Protein AF-A0A955F784-F1 (afdb_monomer_lite)

Structure (mmCIF, N/CA/C/O backbone):
data_AF-A0A955F784-F1
#
_entry.id   AF-A0A955F784-F1
#
loop_
_atom_site.group_PDB
_atom_site.id
_atom_site.type_symbol
_atom_site.label_atom_id
_atom_site.label_alt_id
_atom_site.label_comp_id
_atom_site.label_asym_id
_atom_site.label_entity_id
_atom_site.label_seq_id
_atom_site.pdbx_PDB_ins_code
_atom_site.Cartn_x
_atom_site.Cartn_y
_atom_site.Cartn_z
_atom_site.occupancy
_atom_site.B_iso_or_equiv
_atom_site.auth_seq_id
_atom_site.auth_comp_id
_atom_site.auth_asym_id
_atom_site.auth_atom_id
_atom_site.pdbx_PDB_model_num
ATOM 1 N N . MET A 1 1 ? -31.338 4.477 -64.317 1.00 41.34 1 M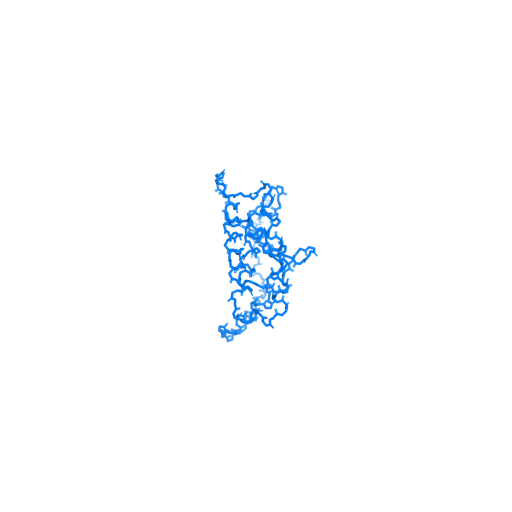ET A N 1
ATOM 2 C CA . MET A 1 1 ? -31.166 3.238 -63.520 1.00 41.34 1 MET A CA 1
ATOM 3 C C . MET A 1 1 ? -30.000 3.438 -62.553 1.00 41.34 1 MET A C 1
ATOM 5 O O . MET A 1 1 ? -29.032 4.047 -62.976 1.00 41.34 1 MET A O 1
ATOM 9 N N . LEU A 1 2 ? -30.129 2.917 -61.318 1.00 35.81 2 LEU A N 1
ATOM 10 C CA . LEU A 1 2 ? -29.242 3.001 -60.127 1.00 35.81 2 LEU A CA 1
ATOM 11 C C . LEU A 1 2 ? -29.296 4.343 -59.362 1.00 35.81 2 LEU A C 1
ATOM 13 O O . LEU A 1 2 ? -28.634 5.298 -59.731 1.00 35.81 2 LEU A O 1
ATOM 17 N N . LYS A 1 3 ? -30.261 4.538 -58.449 1.00 35.75 3 LYS A N 1
ATOM 18 C CA . LYS A 1 3 ? -30.408 4.042 -57.051 1.00 35.75 3 LYS A CA 1
ATOM 19 C C . LYS A 1 3 ? -29.721 4.951 -56.017 1.00 35.75 3 LYS A C 1
ATOM 21 O O . LYS A 1 3 ? -28.576 4.742 -55.639 1.00 35.75 3 LYS A O 1
ATOM 26 N N . SER A 1 4 ? -30.504 5.915 -55.535 1.00 43.47 4 SER A N 1
ATOM 27 C CA . SER A 1 4 ? -30.331 6.640 -54.276 1.00 43.47 4 SER A CA 1
ATOM 28 C C . SER A 1 4 ? -30.308 5.675 -53.087 1.00 43.47 4 SER A C 1
ATOM 30 O O . SER A 1 4 ? -31.181 4.812 -53.003 1.00 43.47 4 SER A O 1
ATOM 32 N N . ILE A 1 5 ? -29.388 5.860 -52.137 1.00 46.78 5 ILE A N 1
ATOM 33 C CA . ILE A 1 5 ? -29.562 5.390 -50.755 1.00 46.78 5 ILE A CA 1
ATOM 34 C C . ILE A 1 5 ? -29.160 6.532 -49.822 1.00 46.78 5 ILE A C 1
ATOM 36 O O . ILE A 1 5 ? -27.987 6.834 -49.623 1.00 46.78 5 ILE A O 1
ATOM 40 N N . LEU A 1 6 ? -30.192 7.174 -49.286 1.00 39.66 6 LEU A N 1
ATOM 41 C CA . LEU A 1 6 ? -30.150 8.043 -48.124 1.00 39.66 6 LEU A CA 1
ATOM 42 C C . LEU A 1 6 ? -30.051 7.116 -46.900 1.00 39.66 6 LEU A C 1
ATOM 44 O O . LEU A 1 6 ? -30.984 6.357 -46.640 1.00 39.66 6 LEU A O 1
ATOM 48 N N . VAL A 1 7 ? -28.936 7.122 -46.169 1.00 42.88 7 VAL A N 1
ATOM 49 C CA . VAL A 1 7 ? -28.862 6.431 -44.871 1.00 42.88 7 VAL A CA 1
ATOM 50 C C . VAL A 1 7 ? -29.394 7.392 -43.815 1.00 42.88 7 VAL A C 1
ATOM 52 O O . VAL A 1 7 ? -28.676 8.251 -43.311 1.00 42.88 7 VAL A O 1
ATOM 55 N N . ALA A 1 8 ? -30.685 7.271 -43.515 1.00 44.41 8 ALA A N 1
ATOM 56 C CA . ALA A 1 8 ? -31.281 7.865 -42.329 1.00 44.41 8 ALA A CA 1
ATOM 57 C C . ALA A 1 8 ? -30.870 7.020 -41.114 1.00 44.41 8 ALA A C 1
ATOM 59 O O . ALA A 1 8 ? -31.324 5.887 -40.953 1.00 44.41 8 ALA A O 1
ATOM 60 N N . VAL A 1 9 ? -29.994 7.557 -40.263 1.00 47.03 9 VAL A N 1
ATOM 61 C CA . VAL A 1 9 ? -29.729 6.971 -38.945 1.00 47.03 9 VAL A CA 1
ATOM 62 C C . VAL A 1 9 ? -30.925 7.297 -38.056 1.00 47.03 9 VAL A C 1
ATOM 64 O O . VAL A 1 9 ? -31.079 8.416 -37.569 1.00 47.03 9 VAL A O 1
ATOM 67 N N . ALA A 1 10 ? -31.800 6.310 -37.881 1.00 45.91 10 ALA A N 1
ATOM 68 C CA . ALA A 1 10 ? -32.879 6.343 -36.911 1.00 45.91 10 ALA A CA 1
ATOM 69 C C . ALA A 1 10 ? -32.292 6.292 -35.489 1.00 45.91 10 ALA A C 1
ATOM 71 O O . ALA A 1 10 ? -32.023 5.224 -34.944 1.00 45.91 10 ALA A O 1
ATOM 72 N N . LEU A 1 11 ? -32.096 7.462 -34.880 1.00 50.38 11 LEU A N 1
ATOM 73 C CA . LEU A 1 11 ? -31.937 7.615 -33.433 1.00 50.38 11 LEU A CA 1
ATOM 74 C C . LEU A 1 11 ? -33.305 7.385 -32.772 1.00 50.38 11 LEU A C 1
ATOM 76 O O . LEU A 1 11 ? -34.034 8.324 -32.468 1.00 50.38 11 LEU A O 1
ATOM 80 N N . CYS A 1 12 ? -33.684 6.120 -32.597 1.00 45.41 12 CYS A N 1
ATOM 81 C CA . CYS A 1 12 ? -34.859 5.723 -31.825 1.00 45.41 12 CYS A CA 1
ATOM 82 C C . CYS A 1 12 ? -34.434 4.935 -30.582 1.00 45.41 12 CYS A C 1
ATOM 84 O O . CYS A 1 12 ? -34.002 3.791 -30.677 1.00 45.41 12 CYS A O 1
ATOM 86 N N . GLY A 1 13 ? -34.644 5.540 -29.410 1.00 52.06 13 GLY A N 1
ATOM 87 C CA . GLY A 1 13 ? -35.323 4.823 -28.329 1.00 52.06 13 GLY A CA 1
ATOM 88 C C . GLY A 1 13 ? -34.500 4.133 -27.245 1.00 52.06 13 GLY A C 1
ATOM 89 O O . GLY A 1 13 ? -35.079 3.320 -26.532 1.00 52.06 13 GLY A O 1
ATOM 90 N N . LEU A 1 14 ? -33.216 4.442 -27.040 1.00 54.50 14 LEU A N 1
ATOM 91 C CA . LEU A 1 14 ? -32.598 4.080 -25.757 1.00 54.50 14 LEU A CA 1
ATOM 92 C C . LEU A 1 14 ? -33.257 4.931 -24.659 1.00 54.50 14 LEU A C 1
ATOM 94 O O . LEU A 1 14 ? -33.138 6.158 -24.721 1.00 54.50 14 LEU A O 1
ATOM 98 N N . PRO A 1 15 ? -33.960 4.340 -23.672 1.00 51.62 15 PRO A N 1
ATOM 99 C CA . PRO A 1 15 ? -34.385 5.112 -22.521 1.00 51.62 15 PRO A CA 1
ATOM 100 C C . PRO A 1 15 ? -33.115 5.654 -21.868 1.00 51.62 15 PRO A C 1
ATOM 102 O O . PRO A 1 15 ? -32.206 4.884 -21.540 1.00 51.62 15 PRO A O 1
ATOM 105 N N . LEU A 1 16 ? -33.034 6.979 -21.694 1.00 53.75 16 LEU A N 1
ATOM 106 C CA . LEU A 1 16 ? -32.121 7.536 -20.705 1.00 53.75 16 LEU A CA 1
ATOM 107 C C . LEU A 1 16 ? -32.406 6.759 -19.420 1.00 53.75 16 LEU A C 1
ATOM 109 O O . LEU A 1 16 ? -33.524 6.816 -18.902 1.00 53.75 16 LEU A O 1
ATOM 113 N N . ARG A 1 17 ? -31.420 6.000 -18.930 1.00 62.38 17 ARG A N 1
ATOM 114 C CA . ARG A 1 17 ? -31.444 5.533 -17.546 1.00 62.38 17 ARG A CA 1
ATOM 115 C C . ARG A 1 17 ? -31.747 6.768 -16.709 1.00 62.38 17 ARG A C 1
ATOM 117 O O . ARG A 1 17 ? -31.004 7.746 -16.799 1.00 62.38 17 ARG A O 1
ATOM 124 N N . ALA A 1 18 ? -32.859 6.740 -15.976 1.00 56.62 18 ALA A N 1
ATOM 125 C CA . ALA A 1 18 ? -33.133 7.751 -14.975 1.00 56.62 18 ALA A CA 1
ATOM 126 C C . ALA A 1 18 ? -31.863 7.871 -14.131 1.00 56.62 18 ALA A C 1
ATOM 128 O O . ALA A 1 18 ? -31.373 6.866 -13.617 1.00 56.62 18 ALA A O 1
ATOM 129 N N . GLN A 1 19 ? -31.274 9.066 -14.094 1.00 57.75 19 GLN A N 1
ATOM 130 C CA . GLN A 1 19 ? -30.230 9.336 -13.123 1.00 57.75 19 GLN A CA 1
ATOM 131 C C . GLN A 1 19 ? -30.863 9.069 -11.762 1.00 57.75 19 GLN A C 1
ATOM 133 O O . GLN A 1 19 ? -31.950 9.589 -11.488 1.00 57.75 19 GLN A O 1
ATOM 138 N N . ASP A 1 20 ? -30.234 8.202 -10.969 1.00 66.25 20 ASP A N 1
ATOM 139 C CA . ASP A 1 20 ? -30.677 7.942 -9.608 1.00 66.25 20 ASP A CA 1
ATOM 140 C C . ASP A 1 20 ? -30.935 9.286 -8.918 1.00 66.25 20 ASP A C 1
ATOM 142 O O . ASP A 1 20 ? -30.174 10.247 -9.077 1.00 66.25 20 ASP A O 1
ATOM 146 N N . THR A 1 21 ? -32.067 9.374 -8.218 1.00 55.62 21 THR A N 1
ATOM 147 C CA . THR A 1 21 ? -32.464 10.569 -7.468 1.00 55.62 21 THR A CA 1
ATOM 148 C C . THR A 1 21 ? -31.268 11.060 -6.648 1.00 55.62 21 THR A C 1
ATOM 150 O O . THR A 1 21 ? -30.626 10.209 -6.030 1.00 55.62 21 THR A O 1
ATOM 153 N N . PRO A 1 22 ? -30.944 12.374 -6.617 1.00 54.62 22 PRO A N 1
ATOM 154 C CA . PRO A 1 22 ? -29.755 12.857 -5.927 1.00 54.62 22 PRO A CA 1
ATOM 155 C C . PRO A 1 22 ? -29.781 12.371 -4.482 1.00 54.62 22 PRO A C 1
ATOM 157 O O . PRO A 1 22 ? -30.592 12.820 -3.667 1.00 54.62 22 PRO A O 1
ATOM 160 N N . GLN A 1 23 ? -28.926 11.400 -4.178 1.00 63.31 23 GLN A N 1
ATOM 161 C CA . GLN A 1 23 ? -28.752 10.916 -2.825 1.00 63.31 23 GLN A CA 1
ATOM 162 C C . GLN A 1 23 ? -28.267 12.120 -2.017 1.00 63.31 23 GLN A C 1
ATOM 164 O O . GLN A 1 23 ? -27.386 12.854 -2.475 1.00 63.31 23 GLN A O 1
ATOM 169 N N . ARG A 1 24 ? -28.888 12.377 -0.855 1.00 63.31 24 ARG A N 1
ATOM 170 C CA . ARG A 1 24 ? -28.460 13.449 0.060 1.00 63.31 24 ARG A CA 1
ATOM 171 C C . ARG A 1 24 ? -26.927 13.411 0.146 1.00 63.31 24 ARG A C 1
ATOM 173 O O . ARG A 1 24 ? -26.409 12.304 0.315 1.00 63.31 24 ARG A O 1
ATOM 180 N N . PRO A 1 25 ? -26.212 14.548 0.010 1.00 62.41 25 PRO A N 1
ATOM 181 C CA . PRO A 1 25 ? -24.757 14.525 0.053 1.00 62.41 25 PRO A CA 1
ATOM 182 C C . PRO A 1 25 ? -24.332 13.792 1.321 1.00 62.41 25 PRO A C 1
ATOM 184 O O . PRO A 1 25 ? -24.809 14.109 2.415 1.00 62.41 25 PRO A O 1
ATOM 187 N N . ALA A 1 26 ? -23.525 12.747 1.141 1.00 73.12 26 ALA A N 1
ATOM 188 C CA . ALA A 1 26 ? -22.993 11.976 2.249 1.00 73.12 26 ALA A CA 1
ATOM 189 C C . ALA A 1 26 ? -22.299 12.945 3.215 1.00 73.12 26 ALA A C 1
ATOM 191 O O . ALA A 1 26 ? -21.572 13.841 2.778 1.00 73.12 26 ALA A O 1
ATOM 192 N N . THR A 1 27 ? -22.525 12.790 4.522 1.00 90.06 27 THR A N 1
ATOM 193 C CA . THR A 1 27 ? -21.674 13.486 5.495 1.00 90.06 27 THR A CA 1
ATOM 194 C C . THR A 1 27 ? -20.249 12.966 5.340 1.00 90.06 27 THR A C 1
ATOM 196 O O . THR A 1 27 ? -20.058 11.827 4.894 1.00 90.06 27 THR A O 1
ATOM 199 N N . LEU A 1 28 ? -19.254 13.767 5.722 1.00 89.81 28 LEU A N 1
ATOM 200 C CA . LEU A 1 28 ? -17.852 13.359 5.653 1.00 89.81 28 LEU A CA 1
ATOM 201 C C . LEU A 1 28 ? -17.630 12.015 6.362 1.00 89.81 28 LEU A C 1
ATOM 203 O O . LEU A 1 28 ? -16.991 11.128 5.809 1.00 89.81 28 LEU A O 1
ATOM 207 N N . GLU A 1 29 ? -18.233 11.826 7.534 1.00 91.56 29 GLU A N 1
ATOM 208 C CA . GLU A 1 29 ? -18.125 10.600 8.327 1.00 91.56 29 GLU A CA 1
ATOM 209 C C . GLU A 1 29 ? -18.705 9.398 7.579 1.00 91.56 29 GLU A C 1
ATOM 211 O O . 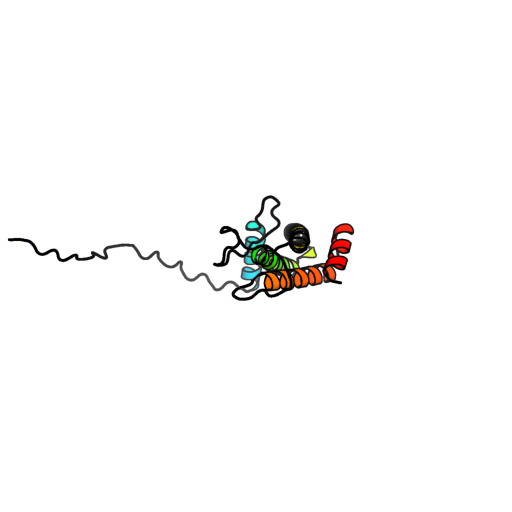GLU A 1 29 ? -18.061 8.354 7.483 1.00 91.56 29 GLU A O 1
ATOM 216 N N . SER A 1 30 ? -19.899 9.546 6.995 1.00 92.19 30 SER A N 1
ATOM 217 C CA . SER A 1 30 ? -20.531 8.468 6.229 1.00 92.19 30 SER A CA 1
ATOM 218 C C . SER A 1 30 ? -19.762 8.132 4.946 1.00 92.19 30 SER A C 1
ATOM 220 O O . SER A 1 30 ? -19.679 6.963 4.567 1.00 92.19 30 SER A O 1
ATOM 222 N N . ALA A 1 31 ? -19.144 9.131 4.306 1.00 93.56 31 ALA A N 1
ATOM 223 C CA . ALA A 1 31 ? -18.307 8.938 3.129 1.00 93.56 31 ALA A CA 1
ATOM 224 C C . ALA A 1 31 ? -16.994 8.222 3.480 1.00 93.56 31 ALA A C 1
ATOM 226 O O . ALA A 1 31 ? -16.595 7.297 2.772 1.00 93.56 31 ALA A O 1
ATOM 227 N N . VAL A 1 32 ? -16.352 8.599 4.590 1.00 94.88 32 VAL A N 1
ATOM 228 C CA . VAL A 1 32 ? -15.135 7.948 5.097 1.00 94.88 32 VAL A CA 1
ATOM 229 C C . VAL A 1 32 ? -15.424 6.500 5.486 1.00 94.88 32 VAL A C 1
ATOM 231 O O . VAL A 1 32 ? -14.736 5.601 5.006 1.00 94.88 32 VAL A O 1
ATOM 234 N N . ALA A 1 33 ? -16.481 6.255 6.267 1.00 94.62 33 ALA A N 1
ATOM 235 C CA . ALA A 1 33 ? -16.881 4.905 6.660 1.00 94.62 33 ALA A CA 1
ATOM 236 C C . ALA A 1 33 ? -17.160 4.023 5.434 1.00 94.62 33 ALA A C 1
ATOM 238 O O . ALA A 1 33 ? -16.661 2.904 5.337 1.00 94.62 33 ALA A O 1
ATOM 239 N N . ARG A 1 34 ? -17.888 4.550 4.440 1.00 95.94 34 ARG A N 1
ATOM 240 C CA . ARG A 1 34 ? -18.142 3.813 3.199 1.00 95.94 34 ARG A CA 1
ATOM 241 C C . ARG A 1 34 ? -16.862 3.546 2.404 1.00 95.94 34 ARG A C 1
ATOM 243 O O . ARG A 1 34 ? -16.737 2.473 1.822 1.00 95.94 34 ARG A O 1
ATOM 250 N N . SER A 1 35 ? -15.932 4.497 2.373 1.00 96.44 35 SER A N 1
ATOM 251 C CA . SER A 1 35 ? -14.661 4.354 1.653 1.00 96.44 35 SER A CA 1
ATOM 252 C C . SER A 1 35 ? -13.768 3.289 2.286 1.00 96.44 35 SER A C 1
ATOM 254 O O . SER A 1 35 ? -13.178 2.502 1.552 1.00 96.44 35 SER A O 1
ATOM 256 N N . ILE A 1 36 ? -13.719 3.212 3.623 1.00 98.00 36 ILE A N 1
ATOM 257 C CA . ILE A 1 36 ? -13.025 2.133 4.343 1.00 98.00 36 ILE A CA 1
ATOM 258 C C . ILE A 1 36 ? -13.573 0.774 3.904 1.00 98.00 36 ILE A C 1
ATOM 260 O O . ILE A 1 36 ? -12.796 -0.072 3.471 1.00 98.00 36 ILE A O 1
ATOM 264 N N . GLU A 1 37 ? -14.894 0.582 3.955 1.00 98.25 37 GLU A N 1
ATOM 265 C CA . GLU A 1 37 ? -15.509 -0.692 3.560 1.00 98.25 37 GLU A CA 1
ATOM 266 C C . GLU A 1 37 ? -15.194 -1.051 2.107 1.00 98.25 37 GLU A C 1
ATOM 268 O O . GLU A 1 37 ? -14.801 -2.177 1.820 1.00 98.25 37 GLU A O 1
ATOM 273 N N . ILE A 1 38 ? -15.284 -0.079 1.193 1.00 97.81 38 ILE A N 1
ATOM 274 C CA . ILE A 1 38 ? -14.923 -0.299 -0.212 1.00 97.81 38 ILE A CA 1
ATOM 275 C C . ILE A 1 38 ? -13.469 -0.756 -0.326 1.00 97.81 38 ILE A C 1
ATOM 277 O O . ILE A 1 38 ? -13.216 -1.763 -0.977 1.00 97.81 38 ILE A O 1
ATOM 281 N N . LEU A 1 39 ? -12.520 -0.055 0.301 1.00 98.19 39 LEU A N 1
ATOM 282 C CA . LEU A 1 39 ? -11.101 -0.409 0.228 1.00 98.19 39 LEU A CA 1
ATOM 283 C C . LEU A 1 39 ? -10.831 -1.807 0.798 1.00 98.19 39 LEU A C 1
ATOM 285 O O . LEU A 1 39 ? -10.088 -2.572 0.187 1.00 98.19 39 LEU A O 1
ATOM 289 N N . LEU A 1 40 ? -11.454 -2.164 1.922 1.00 98.31 40 LEU A N 1
ATOM 290 C CA . LEU A 1 40 ? -11.317 -3.495 2.517 1.00 98.31 40 LEU A CA 1
ATOM 291 C C . LEU A 1 40 ? -11.877 -4.597 1.607 1.00 98.31 40 LEU A C 1
ATOM 293 O O . LEU A 1 40 ? -11.252 -5.647 1.466 1.00 98.31 40 LEU A O 1
ATOM 297 N N . ASP A 1 41 ? -13.027 -4.362 0.977 1.00 97.81 41 ASP A N 1
ATOM 298 C CA . ASP A 1 41 ? -13.703 -5.360 0.145 1.00 97.81 41 ASP A CA 1
ATOM 299 C C . ASP A 1 41 ? -13.000 -5.574 -1.206 1.00 97.81 41 ASP A C 1
ATOM 301 O O . ASP A 1 41 ? -12.971 -6.694 -1.727 1.00 97.81 41 ASP A O 1
ATOM 305 N N . VAL A 1 42 ? -12.409 -4.514 -1.771 1.00 97.19 42 VAL A N 1
ATOM 306 C CA . VAL A 1 42 ? -11.761 -4.549 -3.095 1.00 97.19 42 VAL A CA 1
ATOM 307 C C . VAL A 1 42 ? -10.258 -4.814 -3.044 1.00 97.19 42 VAL A C 1
ATOM 309 O O . VAL A 1 42 ? -9.614 -4.782 -4.090 1.00 97.19 42 VAL A O 1
ATOM 312 N N . GLN A 1 43 ? -9.679 -5.098 -1.870 1.00 98.38 43 GLN A N 1
ATOM 313 C CA . GLN A 1 43 ? -8.297 -5.580 -1.817 1.00 98.38 43 GLN A CA 1
ATOM 314 C C . GLN A 1 43 ? -8.188 -6.871 -2.635 1.00 98.38 43 GLN A C 1
ATOM 316 O O . GLN A 1 43 ? -9.012 -7.787 -2.516 1.00 98.38 43 GLN A O 1
ATOM 321 N N . GLU A 1 44 ? -7.189 -6.943 -3.501 1.00 96.38 44 GLU A N 1
ATOM 322 C CA . GLU A 1 44 ? -7.049 -8.001 -4.497 1.00 96.38 44 GLU A CA 1
ATOM 323 C C . GLU A 1 44 ? -5.652 -8.630 -4.469 1.00 96.38 44 GLU A C 1
ATOM 325 O O . GLU A 1 44 ? -4.874 -8.395 -3.546 1.00 96.38 44 GLU A O 1
ATOM 330 N N . GLY A 1 45 ? -5.358 -9.489 -5.448 1.00 93.12 45 GLY A N 1
ATOM 331 C CA . GLY A 1 45 ? -4.217 -10.406 -5.414 1.00 93.12 45 GLY A CA 1
ATOM 332 C C . GLY A 1 45 ? -4.566 -11.740 -4.749 1.00 93.12 45 GLY A C 1
ATOM 333 O O . GLY A 1 45 ? -5.549 -11.848 -4.014 1.00 93.12 45 GLY A O 1
ATOM 334 N N . GLU A 1 46 ? -3.761 -12.768 -5.019 1.00 90.75 46 GLU A N 1
ATOM 335 C CA . GLU A 1 46 ? -3.948 -14.118 -4.460 1.00 90.75 46 GLU A CA 1
ATOM 336 C C . GLU A 1 46 ? -3.922 -14.099 -2.926 1.00 90.75 46 GLU A C 1
ATOM 338 O O . GLU A 1 46 ? -4.758 -14.724 -2.276 1.00 90.75 46 GLU A O 1
ATOM 343 N N . ALA A 1 47 ? -3.029 -13.291 -2.351 1.00 94.56 47 ALA A N 1
ATOM 344 C CA . ALA A 1 47 ? -2.911 -13.092 -0.913 1.00 94.56 47 ALA A CA 1
ATOM 345 C C . ALA A 1 47 ? -3.811 -11.969 -0.367 1.00 94.56 47 ALA A C 1
ATOM 347 O O . ALA A 1 47 ? -3.724 -11.663 0.821 1.00 94.56 47 ALA A O 1
ATOM 348 N N . LYS A 1 48 ? -4.674 -11.352 -1.192 1.00 97.25 48 LYS A N 1
ATOM 349 C CA . LYS A 1 48 ? -5.478 -10.176 -0.813 1.00 97.25 48 LYS A CA 1
ATOM 350 C C . LYS A 1 48 ? -4.609 -9.061 -0.224 1.00 97.25 48 LYS A C 1
ATOM 352 O O . LYS A 1 48 ? -4.887 -8.577 0.866 1.00 97.25 48 LYS A O 1
ATOM 357 N N . ASP A 1 49 ? -3.536 -8.686 -0.906 1.00 97.94 49 ASP A N 1
ATOM 358 C CA . ASP A 1 49 ? -2.449 -7.859 -0.376 1.00 97.94 49 ASP A CA 1
ATOM 359 C C . ASP A 1 49 ? -2.218 -6.547 -1.137 1.00 97.94 49 ASP A C 1
ATOM 361 O O . ASP A 1 49 ? -1.377 -5.749 -0.733 1.00 97.94 49 ASP A O 1
ATOM 365 N N . GLN A 1 50 ? -2.982 -6.270 -2.194 1.00 97.69 50 GLN A N 1
ATOM 366 C CA . GLN A 1 50 ? -2.708 -5.129 -3.069 1.00 97.69 50 GLN A CA 1
ATOM 367 C C . GLN A 1 50 ? -3.967 -4.392 -3.542 1.00 97.69 50 GLN A C 1
ATOM 369 O O . GLN A 1 50 ? -5.061 -4.953 -3.599 1.00 97.69 50 GLN A O 1
ATOM 374 N N . TRP A 1 51 ? -3.765 -3.131 -3.939 1.00 97.81 51 TRP A N 1
ATOM 375 C CA . TRP A 1 51 ? -4.707 -2.307 -4.707 1.00 97.81 51 TRP A CA 1
ATOM 376 C C . TRP A 1 51 ? -3.990 -1.725 -5.932 1.00 97.81 51 TRP A C 1
ATOM 378 O O . TRP A 1 51 ? -3.548 -0.570 -5.912 1.00 97.81 51 TRP A O 1
ATOM 388 N N . PRO A 1 52 ? -3.799 -2.518 -6.997 1.00 93.44 52 PRO A N 1
ATOM 389 C CA . PRO A 1 52 ? -3.157 -2.055 -8.211 1.00 93.44 52 PRO A CA 1
ATOM 390 C C . PRO A 1 52 ? -3.859 -0.837 -8.795 1.00 93.44 52 PRO A C 1
ATOM 392 O O . PRO A 1 52 ? -5.051 -0.860 -9.096 1.00 93.44 52 PRO A O 1
ATOM 395 N N . TYR A 1 53 ? -3.103 0.240 -8.999 1.00 89.69 53 TYR A N 1
ATOM 396 C CA . TYR A 1 53 ? -3.615 1.348 -9.785 1.00 89.69 53 TYR A CA 1
ATOM 397 C C . TYR A 1 53 ? -3.681 0.915 -11.250 1.00 89.69 53 TYR A C 1
ATOM 399 O O . TYR A 1 53 ? -2.655 0.763 -11.906 1.00 89.69 53 TYR A O 1
ATOM 407 N N . GLU A 1 54 ? -4.888 0.709 -11.770 1.00 82.88 54 GLU A N 1
ATOM 408 C CA . GLU A 1 54 ? -5.054 0.231 -13.142 1.00 82.88 54 GLU A CA 1
ATOM 409 C C . GLU A 1 54 ? -4.423 1.193 -14.151 1.00 82.88 54 GLU A C 1
ATOM 411 O O . GLU A 1 54 ? -3.698 0.758 -15.041 1.00 82.88 54 GLU A O 1
ATOM 416 N N . GLY A 1 55 ? -4.642 2.504 -14.014 1.00 75.31 55 GLY A N 1
ATOM 417 C CA . GLY A 1 55 ? -4.136 3.505 -14.959 1.00 75.31 55 GLY A CA 1
ATOM 418 C C . GLY A 1 55 ? -4.450 3.179 -16.433 1.00 75.31 55 GLY A C 1
ATOM 419 O O . GLY A 1 55 ? -5.189 2.250 -16.763 1.00 75.31 55 GLY A O 1
ATOM 420 N N . VAL A 1 56 ? -3.861 3.935 -17.361 1.00 77.62 56 VAL A N 1
ATOM 421 C CA . VAL A 1 56 ? -4.014 3.699 -18.819 1.00 77.62 56 VAL A CA 1
ATOM 422 C C . VAL A 1 56 ? -2.772 3.080 -19.465 1.00 77.62 56 VAL A C 1
ATOM 424 O O . VAL A 1 56 ? -2.814 2.622 -20.604 1.00 77.62 56 VAL A O 1
ATOM 427 N N . TYR A 1 57 ? -1.654 3.065 -18.742 1.00 78.94 57 TYR A N 1
ATOM 428 C CA . TYR A 1 57 ? -0.372 2.570 -19.225 1.00 78.94 57 TYR A CA 1
ATOM 429 C C . TYR A 1 57 ? -0.176 1.098 -18.844 1.00 78.94 57 TYR A C 1
ATOM 431 O O . TYR A 1 57 ? -0.531 0.682 -17.739 1.00 78.94 57 TYR A O 1
ATOM 439 N N . ARG A 1 58 ? 0.372 0.296 -19.762 1.00 83.44 58 ARG A N 1
ATOM 440 C CA . ARG A 1 58 ? 0.665 -1.124 -19.537 1.00 83.44 58 ARG A CA 1
ATOM 441 C C . ARG A 1 58 ? 2.046 -1.475 -20.076 1.00 83.44 58 ARG A C 1
ATOM 443 O O . ARG A 1 58 ? 2.302 -1.298 -21.267 1.00 83.44 58 ARG A O 1
ATOM 450 N N . TYR A 1 59 ? 2.930 -1.969 -19.214 1.00 74.44 59 TYR A N 1
ATOM 451 C CA . TYR A 1 59 ? 4.320 -2.258 -19.554 1.00 74.44 59 TYR A CA 1
ATOM 452 C C . TYR A 1 59 ? 5.018 -3.091 -18.463 1.00 74.44 59 TYR A C 1
ATOM 454 O O . TYR A 1 59 ? 4.881 -2.755 -17.286 1.00 74.44 59 TYR A O 1
ATOM 462 N N . PRO A 1 60 ? 5.860 -4.076 -18.828 1.00 71.44 60 PRO A N 1
ATOM 463 C CA . PRO A 1 60 ? 6.036 -4.642 -20.169 1.00 71.44 60 PRO A CA 1
ATOM 464 C C . PRO A 1 60 ? 4.850 -5.558 -20.546 1.00 71.44 60 PRO A C 1
ATOM 466 O O . PRO A 1 60 ? 4.035 -5.914 -19.708 1.00 71.44 60 PRO A O 1
ATOM 469 N N . ARG A 1 61 ? 4.713 -5.932 -21.827 1.00 81.94 61 ARG A N 1
ATOM 470 C CA . ARG A 1 61 ? 3.779 -6.994 -22.286 1.00 81.94 61 ARG A CA 1
ATOM 471 C C . ARG A 1 61 ? 2.291 -6.816 -21.931 1.00 81.94 61 ARG A C 1
ATOM 473 O O . ARG A 1 61 ? 1.567 -7.795 -21.815 1.00 81.94 61 ARG A O 1
ATOM 480 N N . ARG A 1 62 ? 1.808 -5.572 -21.856 1.00 82.06 62 ARG A N 1
ATOM 481 C CA . ARG A 1 62 ? 0.417 -5.232 -21.490 1.00 82.06 62 ARG A CA 1
ATOM 482 C C . ARG A 1 62 ? 0.036 -5.551 -20.033 1.00 82.06 62 ARG A C 1
ATOM 484 O O . ARG A 1 62 ? -1.144 -5.524 -19.702 1.00 82.06 62 ARG A O 1
ATOM 491 N N . GLU A 1 63 ? 1.014 -5.762 -19.160 1.00 87.25 63 GLU A N 1
ATOM 492 C CA . GLU A 1 63 ? 0.793 -5.925 -17.721 1.00 87.25 63 GLU A CA 1
ATOM 493 C C . GLU A 1 63 ? 0.718 -4.569 -17.006 1.00 87.25 63 GLU A C 1
ATOM 495 O O . GLU A 1 63 ? 1.200 -3.550 -17.516 1.00 87.25 63 GLU A O 1
ATOM 500 N N . ILE A 1 64 ? 0.109 -4.547 -15.816 1.00 89.56 64 ILE A N 1
ATOM 501 C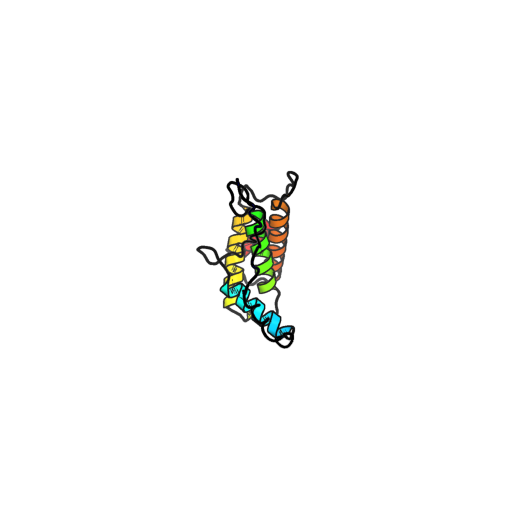 CA . ILE A 1 64 ? 0.131 -3.368 -14.945 1.00 89.56 64 ILE A CA 1
ATOM 502 C C . ILE A 1 64 ? 1.578 -3.166 -14.466 1.00 89.56 64 ILE A C 1
ATOM 504 O O . ILE A 1 64 ? 2.132 -4.068 -13.829 1.00 89.56 64 ILE A O 1
ATOM 508 N N . PRO A 1 65 ? 2.201 -2.004 -14.735 1.00 92.19 65 PRO A N 1
ATOM 509 C CA . PRO A 1 65 ? 3.558 -1.725 -14.291 1.00 92.19 65 PRO A CA 1
ATOM 510 C C . PRO A 1 65 ? 3.716 -1.892 -12.780 1.00 92.19 65 PRO A C 1
ATOM 512 O O . PRO A 1 65 ? 2.847 -1.488 -12.005 1.00 92.19 65 PRO A O 1
ATOM 515 N N . ILE A 1 66 ? 4.870 -2.394 -12.336 1.00 94.06 66 ILE A N 1
ATOM 516 C CA . ILE A 1 66 ? 5.132 -2.566 -10.900 1.00 94.06 66 ILE A CA 1
ATOM 517 C C . ILE A 1 66 ? 5.001 -1.253 -10.117 1.00 94.06 66 ILE A C 1
ATOM 519 O O . ILE A 1 66 ? 4.481 -1.260 -9.007 1.00 94.06 66 ILE A O 1
ATOM 523 N N . GLY A 1 67 ? 5.378 -0.116 -10.717 1.00 94.50 67 GLY A N 1
ATOM 524 C CA . GLY A 1 67 ? 5.210 1.204 -10.106 1.00 94.50 67 GLY A CA 1
ATOM 525 C C . GLY A 1 67 ? 3.753 1.499 -9.749 1.00 94.50 67 GLY A C 1
ATOM 526 O O . GLY A 1 67 ? 3.485 1.942 -8.641 1.00 94.50 67 GLY A O 1
ATOM 527 N N . TYR A 1 68 ? 2.815 1.161 -10.638 1.00 95.12 68 TYR A N 1
ATOM 528 C CA . TYR A 1 68 ? 1.371 1.275 -10.415 1.00 95.12 68 TYR A CA 1
ATOM 529 C C . TYR A 1 68 ? 0.834 0.332 -9.344 1.00 95.12 68 TYR A C 1
ATOM 531 O O . TYR A 1 68 ? 0.025 0.745 -8.512 1.00 95.12 68 TYR A O 1
ATOM 539 N N . ARG A 1 69 ? 1.296 -0.921 -9.340 1.00 95.88 69 ARG A N 1
ATOM 540 C CA . ARG A 1 69 ? 0.908 -1.894 -8.311 1.00 95.88 69 ARG A CA 1
ATOM 541 C C . ARG A 1 69 ? 1.382 -1.457 -6.931 1.00 95.88 69 ARG A C 1
ATOM 543 O O . ARG A 1 69 ? 0.589 -1.408 -5.995 1.00 95.88 69 ARG A O 1
ATOM 550 N N . CYS A 1 70 ? 2.658 -1.099 -6.837 1.00 97.31 70 CYS A N 1
ATOM 551 C CA . CYS A 1 70 ? 3.301 -0.674 -5.606 1.00 97.31 70 CYS A CA 1
ATOM 552 C C . CYS A 1 70 ? 2.691 0.636 -5.092 1.00 97.31 70 CYS A C 1
ATOM 554 O O . CYS A 1 70 ? 2.114 0.654 -4.010 1.00 97.31 70 CYS A O 1
ATOM 556 N N . GLY A 1 71 ? 2.701 1.698 -5.904 1.00 97.12 71 GLY A N 1
ATOM 557 C CA . GLY A 1 71 ? 2.205 3.011 -5.488 1.00 97.12 71 GLY A CA 1
ATOM 558 C C . GLY A 1 71 ? 0.699 3.044 -5.219 1.00 97.12 71 GLY A C 1
ATOM 559 O O . GLY A 1 71 ? 0.278 3.639 -4.230 1.00 97.12 71 GLY A O 1
ATOM 560 N N . GLY A 1 72 ? -0.118 2.364 -6.035 1.00 97.31 72 GLY A N 1
ATOM 561 C CA . GLY A 1 72 ? -1.562 2.254 -5.791 1.00 97.31 72 GLY A CA 1
ATOM 562 C C . GLY A 1 72 ? -1.865 1.584 -4.451 1.00 97.31 72 GLY A C 1
ATOM 563 O O . GLY A 1 72 ? -2.642 2.109 -3.650 1.00 97.31 72 GLY A O 1
ATOM 564 N N . THR A 1 73 ? -1.152 0.492 -4.161 1.00 98.50 73 THR A N 1
ATOM 565 C CA . THR A 1 73 ? -1.267 -0.220 -2.884 1.00 98.50 73 THR A CA 1
ATOM 566 C C . THR A 1 73 ? -0.842 0.663 -1.717 1.00 98.50 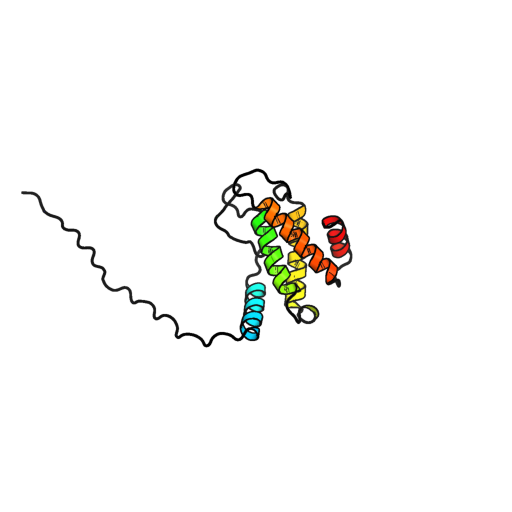73 THR A C 1
ATOM 568 O O . THR A 1 73 ? -1.570 0.755 -0.734 1.00 98.50 73 THR A O 1
ATOM 571 N N . SER A 1 74 ? 0.287 1.366 -1.833 1.00 98.62 74 SER A N 1
ATOM 572 C CA . SER A 1 74 ? 0.775 2.280 -0.797 1.00 98.62 74 SER A CA 1
ATOM 573 C C . SER A 1 74 ? -0.211 3.407 -0.484 1.00 98.62 74 SER A C 1
ATOM 575 O O . SER A 1 74 ? -0.393 3.749 0.683 1.00 98.62 74 SER A O 1
ATOM 577 N N . ILE A 1 75 ? -0.882 3.970 -1.493 1.00 98.44 75 ILE A N 1
ATOM 578 C CA . ILE A 1 75 ? -1.884 5.031 -1.305 1.00 98.44 75 ILE A CA 1
ATOM 579 C C . ILE A 1 75 ? -3.115 4.495 -0.569 1.00 98.44 75 ILE A C 1
ATOM 581 O O . ILE A 1 75 ? -3.534 5.077 0.433 1.00 98.44 75 ILE A O 1
ATOM 585 N N . ALA A 1 76 ? -3.680 3.379 -1.036 1.00 98.44 76 ALA A N 1
ATOM 586 C CA . ALA A 1 76 ? -4.856 2.774 -0.412 1.00 98.44 76 ALA A CA 1
ATOM 587 C C . ALA A 1 76 ? -4.569 2.325 1.032 1.00 98.44 76 ALA A C 1
ATOM 589 O O . ALA A 1 76 ? -5.349 2.612 1.941 1.00 98.44 76 ALA A O 1
ATOM 590 N N . ALA A 1 77 ? -3.411 1.701 1.263 1.00 98.38 77 ALA A N 1
ATOM 591 C CA . ALA A 1 77 ? -2.978 1.285 2.592 1.00 98.38 77 ALA A CA 1
ATOM 592 C C . ALA A 1 77 ? -2.737 2.482 3.523 1.00 98.38 77 ALA A C 1
ATOM 594 O O . ALA A 1 77 ? -3.134 2.437 4.684 1.00 98.38 77 ALA A O 1
ATOM 595 N N . THR A 1 78 ? -2.163 3.579 3.015 1.00 98.56 78 THR A N 1
ATOM 596 C CA . THR A 1 78 ? -2.003 4.826 3.783 1.00 98.56 78 THR A CA 1
ATOM 597 C C . THR A 1 78 ? -3.355 5.373 4.239 1.00 98.56 78 THR A C 1
ATOM 599 O O . THR A 1 78 ? -3.502 5.732 5.404 1.00 98.56 78 THR A O 1
ATOM 602 N N . ALA A 1 79 ? -4.370 5.380 3.368 1.00 98.25 79 ALA A N 1
ATOM 603 C CA . ALA A 1 79 ? -5.711 5.827 3.746 1.00 98.25 79 ALA A CA 1
ATOM 604 C C . ALA A 1 79 ? -6.309 4.962 4.873 1.00 98.25 79 ALA A C 1
ATOM 606 O O . ALA A 1 79 ? -6.879 5.491 5.829 1.00 98.25 79 ALA A O 1
ATOM 607 N N . LEU A 1 80 ? -6.142 3.637 4.800 1.00 98.12 80 LEU A N 1
ATOM 608 C CA . LEU A 1 80 ? -6.598 2.714 5.844 1.00 98.12 80 LEU A CA 1
ATOM 609 C C . LEU A 1 80 ? -5.787 2.796 7.140 1.00 98.12 80 LEU A C 1
ATOM 611 O O . LEU A 1 80 ? -6.330 2.452 8.189 1.00 98.12 80 LEU A O 1
ATOM 615 N N . LEU A 1 81 ? -4.526 3.214 7.085 1.00 97.75 81 LEU A N 1
ATOM 616 C CA . LEU A 1 81 ? -3.670 3.410 8.253 1.00 97.75 81 LEU A CA 1
ATOM 617 C C . LEU A 1 81 ? -4.014 4.717 8.977 1.00 97.75 81 LEU A C 1
ATOM 619 O O . LEU A 1 81 ? -4.280 4.711 10.169 1.00 97.75 81 LEU A O 1
ATOM 623 N N . GLU A 1 82 ? -4.064 5.836 8.253 1.00 96.56 82 GLU A N 1
ATOM 624 C CA . GLU A 1 82 ? -4.137 7.174 8.862 1.00 96.56 82 GLU A CA 1
ATOM 625 C C . GLU A 1 82 ? -5.552 7.619 9.239 1.00 96.56 82 GLU A C 1
ATOM 627 O O . GLU A 1 82 ? -5.729 8.597 9.968 1.00 96.56 82 GLU A O 1
ATOM 632 N N . THR A 1 83 ? -6.584 6.928 8.752 1.00 96.56 83 THR A N 1
ATOM 633 C CA . THR A 1 83 ? -7.959 7.256 9.144 1.00 96.56 83 THR A CA 1
ATOM 634 C C . THR A 1 83 ? -8.172 6.929 10.636 1.00 96.56 83 THR A C 1
ATOM 636 O O . THR A 1 83 ? -7.726 5.878 11.099 1.00 96.56 83 THR A O 1
ATOM 639 N N . PRO A 1 84 ? -8.879 7.757 11.426 1.00 95.25 84 PRO A N 1
ATOM 640 C CA . PRO A 1 84 ? -9.138 7.449 12.833 1.00 95.25 84 PRO A CA 1
ATOM 641 C C . PRO A 1 84 ? -9.766 6.063 13.064 1.00 95.25 84 PRO A C 1
ATOM 643 O O . PRO A 1 84 ? -10.500 5.540 12.220 1.00 95.25 84 PRO A O 1
ATOM 646 N N . GLY A 1 85 ? -9.460 5.453 14.213 1.00 94.69 85 GLY A N 1
ATOM 647 C CA . GLY A 1 85 ? -9.979 4.135 14.604 1.00 94.69 85 GLY A CA 1
ATOM 648 C C . GLY A 1 85 ? -9.264 2.929 13.978 1.00 94.69 85 GLY A C 1
ATOM 649 O O . GLY A 1 85 ? -9.789 1.823 14.067 1.00 94.69 85 GLY A O 1
ATOM 650 N N . HIS A 1 86 ? -8.096 3.123 13.349 1.00 94.44 86 HIS A N 1
ATOM 651 C CA . HIS A 1 86 ? -7.278 2.037 12.787 1.00 94.44 86 HIS A CA 1
ATOM 652 C C . HIS A 1 86 ? -6.929 0.965 13.830 1.00 94.44 86 HIS A C 1
ATOM 654 O O . HIS A 1 86 ? -7.231 -0.207 13.622 1.00 94.44 86 HIS A O 1
ATOM 660 N N . ASP A 1 87 ? -6.373 1.378 14.973 1.00 92.62 87 ASP A N 1
ATOM 661 C CA . ASP A 1 87 ? -5.855 0.475 16.017 1.00 92.62 87 ASP A CA 1
ATOM 662 C C . ASP A 1 87 ? -6.911 -0.432 16.648 1.00 92.62 87 ASP A C 1
ATOM 664 O O . ASP A 1 87 ? -6.595 -1.459 17.245 1.00 92.62 87 ASP A O 1
ATOM 668 N N . SER A 1 88 ? -8.181 -0.050 16.529 1.00 95.06 88 SER A N 1
ATOM 669 C CA . SER A 1 88 ? -9.319 -0.797 17.057 1.00 95.06 88 SER A CA 1
ATOM 670 C C . SER A 1 88 ? -10.043 -1.632 16.000 1.00 95.06 88 SER A C 1
ATOM 672 O O . SER A 1 88 ? -11.053 -2.253 16.324 1.00 95.06 88 SER A O 1
ATOM 674 N N . ASP A 1 89 ? -9.578 -1.635 14.746 1.00 96.69 89 ASP A N 1
ATOM 675 C CA . ASP A 1 89 ? -10.217 -2.332 13.628 1.00 96.69 89 ASP A CA 1
ATOM 676 C C . ASP A 1 89 ? -9.332 -3.483 13.106 1.00 96.69 89 ASP A C 1
ATOM 678 O O . ASP A 1 89 ? -8.411 -3.270 12.308 1.00 96.69 89 ASP A O 1
ATOM 682 N N . PRO A 1 90 ? -9.636 -4.739 13.492 1.00 96.56 90 PRO A N 1
ATOM 683 C CA . PRO A 1 90 ? -8.872 -5.908 13.067 1.00 96.56 90 PRO A CA 1
ATOM 684 C C . PRO A 1 90 ? -8.834 -6.122 11.548 1.00 96.56 90 PRO A C 1
ATOM 686 O O . PRO A 1 90 ? -7.847 -6.655 11.036 1.00 96.56 90 PRO A O 1
ATOM 689 N N . ARG A 1 91 ? -9.878 -5.719 10.802 1.00 97.50 91 ARG A N 1
ATOM 690 C CA . ARG A 1 91 ? -9.894 -5.864 9.335 1.00 97.50 91 ARG A CA 1
ATOM 691 C C . ARG A 1 91 ? -8.896 -4.901 8.707 1.00 97.50 91 ARG A C 1
ATOM 693 O O . ARG A 1 91 ? -8.164 -5.303 7.802 1.00 97.50 91 ARG A O 1
ATOM 700 N N . ARG A 1 92 ? -8.840 -3.662 9.203 1.00 96.94 92 ARG A N 1
ATOM 701 C CA . ARG A 1 92 ? -7.883 -2.644 8.743 1.00 96.94 92 ARG A CA 1
ATOM 702 C C . ARG A 1 92 ? -6.453 -3.011 9.105 1.00 96.94 92 ARG A C 1
ATOM 704 O O . ARG A 1 92 ? -5.601 -2.951 8.223 1.00 96.94 92 ARG A O 1
ATOM 711 N N . LEU A 1 93 ? -6.206 -3.455 10.338 1.00 96.69 93 LEU A N 1
ATOM 712 C CA . LEU A 1 93 ? -4.891 -3.939 10.773 1.00 96.69 93 LEU A CA 1
ATOM 713 C C . LEU A 1 93 ? -4.381 -5.052 9.846 1.00 96.69 93 LEU A C 1
ATOM 715 O O . LEU A 1 93 ? -3.301 -4.938 9.268 1.00 96.69 93 LEU A O 1
ATOM 719 N N . ALA A 1 94 ? -5.200 -6.081 9.610 1.00 96.69 94 ALA A N 1
ATOM 720 C CA . ALA A 1 94 ? -4.821 -7.197 8.748 1.00 96.69 94 ALA A CA 1
ATOM 721 C C . ALA A 1 94 ? -4.618 -6.778 7.279 1.00 96.69 94 ALA A C 1
ATOM 723 O O . ALA A 1 94 ? -3.707 -7.273 6.617 1.00 96.69 94 ALA A O 1
ATOM 724 N N . ALA A 1 95 ? -5.459 -5.884 6.746 1.00 98.19 95 ALA A N 1
ATOM 725 C CA . ALA A 1 95 ? -5.333 -5.398 5.372 1.00 98.19 95 ALA A CA 1
ATOM 726 C C . ALA A 1 95 ? -4.054 -4.574 5.162 1.00 98.19 95 ALA A C 1
ATOM 728 O O . ALA A 1 95 ? -3.358 -4.776 4.162 1.00 98.19 95 ALA A O 1
ATOM 729 N N . VAL A 1 96 ? -3.728 -3.689 6.112 1.00 97.69 96 VAL A N 1
ATOM 730 C CA . VAL A 1 96 ? -2.498 -2.888 6.093 1.00 97.69 96 VAL A CA 1
ATOM 731 C C . VAL A 1 96 ? -1.271 -3.777 6.269 1.00 97.69 96 VAL A C 1
ATOM 733 O O . VAL A 1 96 ? -0.306 -3.599 5.536 1.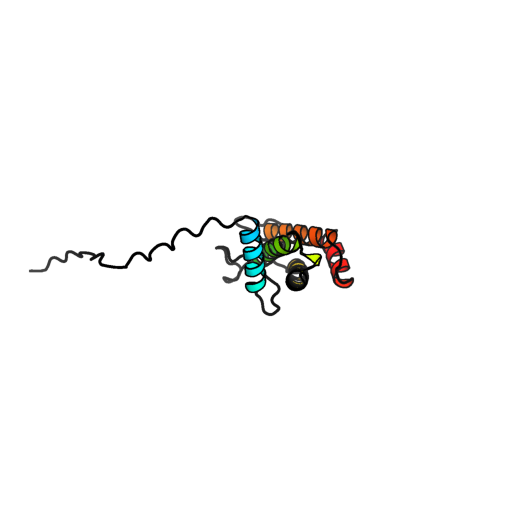00 97.69 96 VAL A O 1
ATOM 736 N N . GLU A 1 97 ? -1.298 -4.781 7.150 1.00 97.25 97 GLU A N 1
ATOM 737 C CA . GLU A 1 97 ? -0.167 -5.703 7.313 1.00 97.25 97 GLU A CA 1
ATOM 738 C C . GLU A 1 97 ? 0.157 -6.455 6.011 1.00 97.25 97 GLU A C 1
ATOM 740 O O . GLU A 1 97 ? 1.318 -6.501 5.590 1.00 97.25 97 GLU A O 1
ATOM 745 N N . ARG A 1 98 ? -0.863 -7.003 5.332 1.00 98.06 98 ARG A N 1
ATOM 746 C CA . ARG A 1 98 ? -0.677 -7.671 4.032 1.00 98.06 98 ARG A CA 1
ATOM 747 C C . ARG A 1 98 ? -0.106 -6.712 2.988 1.00 98.06 98 ARG A C 1
ATOM 749 O O . ARG A 1 98 ? 0.864 -7.057 2.315 1.00 98.06 98 ARG A O 1
ATOM 756 N N . ALA A 1 99 ? -0.633 -5.490 2.928 1.00 98.31 99 ALA A N 1
ATOM 757 C CA . ALA A 1 99 ? -0.130 -4.451 2.035 1.00 98.31 99 ALA A CA 1
ATOM 758 C C . ALA A 1 99 ? 1.323 -4.058 2.332 1.00 98.31 99 ALA A C 1
ATOM 760 O O . ALA A 1 99 ? 2.112 -3.886 1.406 1.00 98.31 99 ALA A O 1
ATOM 761 N N . THR A 1 100 ? 1.717 -3.980 3.602 1.00 98.19 100 THR A N 1
ATOM 762 C CA . THR A 1 100 ? 3.105 -3.718 4.005 1.00 98.19 100 THR A CA 1
ATOM 763 C C . THR A 1 100 ? 4.049 -4.803 3.499 1.00 98.19 100 THR A C 1
ATOM 765 O O . THR A 1 100 ? 5.086 -4.490 2.914 1.00 98.19 100 THR A O 1
ATOM 768 N N . ARG A 1 101 ? 3.680 -6.084 3.641 1.00 97.94 101 ARG A N 1
ATOM 769 C CA . ARG A 1 101 ? 4.482 -7.202 3.110 1.00 97.94 101 ARG A CA 1
ATOM 770 C C . ARG A 1 101 ? 4.607 -7.136 1.588 1.00 97.94 101 ARG A C 1
ATOM 772 O O . ARG A 1 101 ? 5.710 -7.301 1.064 1.00 97.94 101 ARG A O 1
ATOM 779 N N . PHE A 1 102 ? 3.507 -6.845 0.896 1.00 98.19 102 PHE A N 1
ATOM 780 C CA . PHE A 1 102 ? 3.500 -6.675 -0.554 1.00 98.19 102 PHE A CA 1
ATOM 781 C C . PHE A 1 102 ? 4.397 -5.513 -1.003 1.00 98.19 102 PHE A C 1
ATOM 783 O O . PHE A 1 102 ? 5.231 -5.687 -1.893 1.00 98.19 102 PHE A O 1
ATOM 790 N N . VAL A 1 103 ? 4.289 -4.340 -0.371 1.00 98.31 103 VAL A N 1
ATOM 791 C CA . VAL A 1 103 ? 5.093 -3.155 -0.712 1.00 98.31 103 VAL A CA 1
ATOM 792 C C . VAL A 1 103 ? 6.584 -3.406 -0.482 1.00 98.31 103 VAL A C 1
ATOM 794 O O . VAL A 1 103 ? 7.383 -3.064 -1.350 1.00 98.31 103 VAL A O 1
ATOM 797 N N . LEU A 1 104 ? 6.970 -4.069 0.613 1.00 97.88 104 LEU A N 1
ATOM 798 C CA . LEU A 1 104 ? 8.364 -4.470 0.832 1.00 97.88 104 LEU A CA 1
ATOM 799 C C . LEU A 1 104 ? 8.870 -5.395 -0.283 1.00 97.88 104 LEU A C 1
ATOM 801 O O . LEU A 1 104 ? 9.961 -5.182 -0.799 1.00 97.88 104 LEU A O 1
ATOM 805 N N . SER A 1 105 ? 8.059 -6.366 -0.719 1.00 97.19 105 SER A N 1
ATOM 806 C CA . SER A 1 105 ? 8.430 -7.230 -1.852 1.00 97.19 105 SER A CA 1
ATOM 807 C C . SER A 1 105 ? 8.543 -6.460 -3.175 1.00 97.19 105 SER A C 1
ATOM 809 O O . SER A 1 105 ? 9.359 -6.795 -4.029 1.00 97.19 105 SER A O 1
ATOM 811 N N . CYS A 1 106 ? 7.765 -5.387 -3.350 1.00 96.69 106 CYS A N 1
ATOM 812 C CA . CYS A 1 106 ? 7.853 -4.542 -4.536 1.00 96.69 106 CYS A CA 1
ATOM 813 C C . CYS A 1 106 ? 9.181 -3.783 -4.612 1.00 96.69 106 CYS A C 1
ATOM 815 O O . CYS A 1 106 ? 9.678 -3.578 -5.717 1.00 96.69 106 CYS A O 1
ATOM 817 N N . LEU A 1 107 ? 9.762 -3.380 -3.475 1.00 96.50 107 LEU A N 1
ATOM 818 C CA . LEU A 1 107 ? 11.072 -2.713 -3.430 1.00 96.50 107 LEU A CA 1
ATOM 819 C C . LEU A 1 107 ? 12.217 -3.623 -3.896 1.00 96.50 107 LEU A C 1
ATOM 821 O O . LEU A 1 107 ? 13.226 -3.133 -4.390 1.00 96.50 107 LEU A O 1
ATOM 825 N N . GLU A 1 108 ? 12.036 -4.941 -3.815 1.00 95.25 108 GLU A N 1
ATOM 826 C CA . GLU A 1 108 ? 12.982 -5.938 -4.327 1.00 95.25 108 GLU A CA 1
ATOM 827 C C . GLU A 1 108 ? 12.806 -6.182 -5.843 1.00 95.25 108 GLU A C 1
ATOM 829 O O . GLU A 1 108 ? 13.613 -6.866 -6.478 1.00 95.25 108 GLU A O 1
ATOM 834 N N . HIS A 1 109 ? 11.753 -5.631 -6.460 1.00 95.06 109 HIS A N 1
ATOM 835 C CA . HIS A 1 109 ? 11.426 -5.891 -7.856 1.00 95.06 109 HIS A CA 1
ATOM 836 C C . HIS A 1 109 ? 12.349 -5.110 -8.815 1.00 95.06 109 HIS A C 1
ATOM 838 O O . HIS A 1 109 ? 12.384 -3.881 -8.769 1.00 95.06 109 HIS A O 1
ATOM 844 N N . PRO A 1 110 ? 12.993 -5.761 -9.807 1.00 92.69 110 PRO A N 1
ATOM 845 C CA . PRO A 1 110 ? 14.033 -5.139 -10.644 1.00 92.69 110 PRO A CA 1
ATOM 846 C C . PRO A 1 110 ? 13.535 -4.001 -11.548 1.00 92.69 110 PRO A C 1
ATOM 848 O O . PRO A 1 110 ? 14.323 -3.217 -12.076 1.00 92.69 110 PRO A O 1
ATOM 851 N N . LEU A 1 111 ? 12.221 -3.927 -11.777 1.00 90.94 111 LEU A N 1
ATOM 852 C CA . LEU A 1 111 ? 11.589 -2.848 -12.543 1.00 90.94 111 LEU A CA 1
ATOM 853 C C . LEU A 1 111 ? 11.059 -1.699 -11.674 1.00 90.94 111 LEU A C 1
ATOM 855 O O . LEU A 1 111 ? 10.550 -0.737 -12.244 1.00 90.94 111 LEU A O 1
ATOM 859 N N . LEU A 1 112 ? 11.140 -1.775 -10.343 1.00 92.94 112 LEU A N 1
ATOM 860 C CA . LEU A 1 112 ? 10.867 -0.638 -9.466 1.00 92.94 112 LEU A CA 1
ATOM 861 C C . LEU A 1 112 ? 12.196 0.058 -9.161 1.00 92.94 112 LEU A C 1
ATOM 863 O O . LEU A 1 112 ? 13.194 -0.590 -8.878 1.00 92.94 112 LEU A O 1
ATOM 867 N N . SER A 1 113 ? 12.244 1.377 -9.305 1.00 90.12 113 SER A N 1
ATOM 868 C CA . SER A 1 113 ? 13.488 2.134 -9.178 1.00 90.12 113 SER A CA 1
ATOM 869 C C . SER A 1 113 ? 13.172 3.597 -8.906 1.00 90.12 113 SER A C 1
ATOM 871 O O . SER A 1 113 ? 12.185 4.116 -9.430 1.00 90.12 113 SER A O 1
ATOM 873 N N . SER A 1 114 ? 14.021 4.250 -8.117 1.00 89.25 114 SER A N 1
ATOM 874 C CA . SER A 1 114 ? 14.025 5.700 -7.922 1.00 89.25 114 SER A CA 1
ATOM 875 C C . SER A 1 114 ? 14.538 6.470 -9.149 1.00 89.25 114 SER A C 1
ATOM 877 O O . SER A 1 114 ? 14.253 7.660 -9.274 1.00 89.25 114 SER A O 1
ATOM 879 N N . ASP A 1 115 ? 15.236 5.808 -10.080 1.00 86.81 115 ASP A N 1
ATOM 880 C CA . ASP A 1 115 ? 15.803 6.443 -11.270 1.00 86.81 115 ASP A CA 1
ATOM 881 C C . ASP A 1 115 ? 14.747 6.719 -12.344 1.00 86.81 115 ASP A C 1
ATOM 883 O O . ASP A 1 115 ? 13.990 5.833 -12.763 1.00 86.81 115 ASP A O 1
ATOM 887 N N . PHE A 1 116 ? 14.796 7.922 -12.911 1.00 83.88 116 PHE A N 1
ATOM 888 C CA . PHE A 1 116 ? 14.011 8.297 -14.083 1.00 83.88 116 PHE A CA 1
ATOM 889 C C . PHE A 1 116 ? 14.698 7.849 -15.382 1.00 83.88 116 PHE A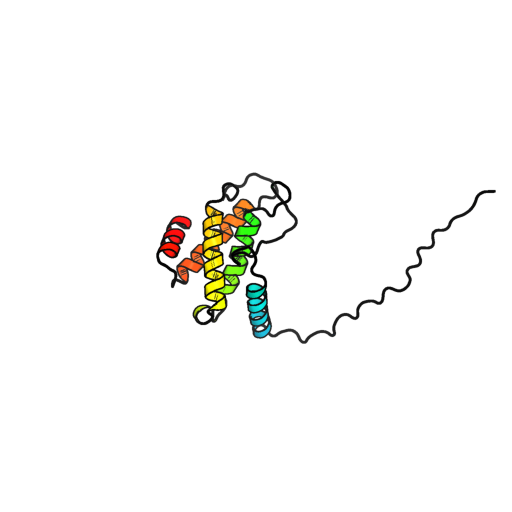 C 1
ATOM 891 O O . PHE A 1 116 ? 15.860 8.178 -15.617 1.00 83.88 116 PHE A O 1
ATOM 898 N N . ARG A 1 117 ? 13.986 7.130 -16.263 1.00 77.69 117 ARG A N 1
ATOM 899 C CA . ARG A 1 117 ? 14.508 6.698 -17.582 1.00 77.69 117 ARG A CA 1
ATOM 900 C C . ARG A 1 117 ? 13.750 7.293 -18.778 1.00 77.69 117 ARG A C 1
ATOM 902 O O . ARG A 1 117 ? 13.826 6.751 -19.878 1.00 77.69 117 ARG A O 1
ATOM 909 N N . GLY A 1 118 ? 13.088 8.438 -18.592 1.00 74.19 118 GLY A N 1
ATOM 910 C CA . GLY A 1 118 ? 12.463 9.206 -19.676 1.00 74.19 118 GLY A CA 1
ATOM 911 C C . GLY A 1 118 ? 10.994 8.863 -19.950 1.00 74.19 118 GLY A C 1
ATOM 912 O O . GLY A 1 118 ? 10.504 7.793 -19.600 1.00 74.19 118 GLY A O 1
ATOM 913 N N . THR A 1 119 ? 10.297 9.768 -20.651 1.00 79.94 119 THR A N 1
ATOM 914 C CA . THR A 1 119 ? 8.868 9.672 -21.033 1.00 79.94 119 THR A CA 1
ATOM 915 C C . THR A 1 119 ? 7.905 9.549 -19.837 1.00 79.94 119 THR A C 1
ATOM 917 O O . THR A 1 119 ? 8.059 10.267 -18.851 1.00 79.94 119 THR A O 1
ATOM 920 N N . TYR A 1 120 ? 6.878 8.699 -19.943 1.00 80.00 120 TYR A N 1
ATOM 921 C CA . TYR A 1 120 ? 5.933 8.398 -18.877 1.00 80.00 120 TYR A CA 1
ATOM 922 C C . TYR A 1 120 ? 6.471 7.231 -18.042 1.00 80.00 120 TYR A C 1
ATOM 924 O O . TYR A 1 120 ? 6.330 6.064 -18.407 1.00 80.00 120 TYR A O 1
ATOM 932 N N . ASP A 1 121 ? 7.123 7.566 -16.930 1.00 86.94 121 ASP A N 1
ATOM 933 C CA . ASP A 1 121 ? 7.825 6.617 -16.071 1.00 86.94 121 ASP A CA 1
ATOM 934 C C . ASP A 1 121 ? 7.247 6.629 -14.654 1.00 86.94 121 ASP A C 1
ATOM 936 O O . ASP A 1 121 ? 7.382 7.589 -13.899 1.00 86.94 121 ASP A O 1
ATOM 940 N N . VAL A 1 122 ? 6.588 5.533 -14.298 1.00 90.25 122 VAL A N 1
ATOM 941 C CA . VAL A 1 122 ? 5.838 5.397 -13.042 1.00 90.25 122 VAL A CA 1
ATOM 942 C C . VAL A 1 122 ? 6.649 4.695 -11.955 1.00 90.25 122 VAL A C 1
ATOM 944 O O . VAL A 1 122 ? 6.141 4.463 -10.860 1.00 90.25 122 VAL A O 1
ATOM 947 N N . ARG A 1 123 ? 7.904 4.329 -12.247 1.00 92.62 123 ARG A N 1
ATOM 948 C CA . ARG A 1 123 ? 8.766 3.572 -11.330 1.00 92.62 123 ARG A CA 1
ATOM 949 C C . ARG A 1 123 ? 9.162 4.428 -10.133 1.00 92.62 123 ARG A C 1
ATOM 951 O O . ARG A 1 123 ? 8.897 4.026 -9.004 1.00 92.62 123 ARG A O 1
ATOM 958 N N . GLY A 1 124 ? 9.665 5.638 -10.391 1.00 93.00 124 GLY A N 1
ATOM 959 C CA . GLY A 1 124 ? 10.013 6.599 -9.341 1.00 93.00 124 GLY A CA 1
ATOM 960 C C . GLY A 1 124 ? 8.799 7.032 -8.518 1.00 93.00 124 GLY A C 1
ATOM 961 O O . GLY A 1 124 ? 8.891 7.139 -7.300 1.00 93.00 124 GLY A O 1
ATOM 962 N N . TRP A 1 125 ? 7.635 7.190 -9.163 1.00 93.94 125 TRP A N 1
ATOM 963 C CA . TRP A 1 125 ? 6.364 7.452 -8.478 1.00 93.94 125 TRP A CA 1
ATOM 964 C C . TRP A 1 125 ? 6.013 6.325 -7.501 1.00 93.94 125 TRP A C 1
ATOM 966 O O . TRP A 1 125 ? 5.841 6.579 -6.311 1.00 93.94 125 TRP A O 1
ATOM 976 N N . GLY A 1 126 ? 5.976 5.076 -7.978 1.00 95.62 126 GLY A N 1
ATOM 977 C CA . GLY A 1 126 ? 5.667 3.923 -7.133 1.00 95.62 126 GLY A CA 1
ATOM 978 C C . GLY A 1 126 ? 6.650 3.780 -5.972 1.00 95.62 126 GLY A C 1
ATOM 979 O O . GLY A 1 126 ? 6.228 3.577 -4.840 1.00 95.62 126 GLY A O 1
ATOM 980 N N . HIS A 1 127 ? 7.943 3.974 -6.240 1.00 96.62 127 HIS A N 1
ATOM 981 C CA . HIS A 1 127 ? 9.000 3.923 -5.232 1.00 96.62 127 HIS A CA 1
ATOM 982 C C . HIS A 1 127 ? 8.835 5.007 -4.153 1.00 96.62 127 HIS A C 1
ATOM 984 O O . HIS A 1 127 ? 8.915 4.717 -2.963 1.00 96.62 127 HIS A O 1
ATOM 990 N N . ALA A 1 128 ? 8.556 6.255 -4.540 1.00 96.56 128 ALA A N 1
ATOM 991 C CA . ALA A 1 128 ? 8.360 7.346 -3.586 1.00 96.56 128 ALA A CA 1
ATOM 992 C C . ALA A 1 128 ? 7.142 7.110 -2.674 1.00 96.56 128 ALA A C 1
ATOM 994 O O . ALA A 1 128 ? 7.222 7.319 -1.460 1.00 96.56 128 ALA A O 1
ATOM 995 N N . TYR A 1 129 ? 6.026 6.633 -3.238 1.00 98.12 129 TYR A N 1
ATOM 996 C CA . TYR A 1 129 ? 4.835 6.296 -2.454 1.00 98.12 129 TYR A CA 1
ATOM 997 C C . TYR A 1 129 ? 5.061 5.085 -1.547 1.00 98.12 129 TYR A C 1
ATOM 999 O O . TYR A 1 129 ? 4.584 5.100 -0.413 1.00 98.12 129 TYR A O 1
ATOM 1007 N N . ALA A 1 130 ? 5.832 4.092 -2.000 1.00 98.19 130 ALA A N 1
ATOM 1008 C CA . ALA A 1 130 ? 6.240 2.955 -1.183 1.00 98.19 130 ALA A CA 1
ATOM 1009 C C . ALA A 1 130 ? 6.969 3.412 0.080 1.00 98.19 130 ALA A C 1
ATOM 1011 O O . ALA A 1 130 ? 6.503 3.138 1.183 1.00 98.19 130 ALA A O 1
ATOM 1012 N N . LEU A 1 131 ? 8.053 4.179 -0.070 1.00 98.00 131 LEU A N 1
ATOM 1013 C CA . LEU A 1 131 ? 8.828 4.669 1.072 1.00 98.00 131 LEU A CA 1
ATOM 1014 C C . LEU A 1 131 ? 7.993 5.560 1.994 1.00 98.00 131 LEU A C 1
ATOM 1016 O O . LEU A 1 131 ? 8.045 5.409 3.210 1.00 98.00 131 LEU A O 1
ATOM 1020 N N . THR A 1 132 ? 7.164 6.440 1.428 1.00 98.31 132 THR A N 1
ATOM 1021 C CA . THR A 1 132 ? 6.270 7.300 2.218 1.00 98.31 132 THR A CA 1
ATOM 1022 C C . THR A 1 132 ? 5.307 6.477 3.075 1.00 98.31 132 THR A C 1
ATOM 1024 O O . THR A 1 132 ? 5.113 6.778 4.252 1.00 98.31 132 THR A O 1
ATOM 1027 N N . PHE A 1 133 ? 4.712 5.427 2.508 1.00 98.56 133 PHE A N 1
ATOM 1028 C CA . PHE A 1 133 ? 3.838 4.522 3.246 1.00 98.56 133 PHE A CA 1
ATOM 1029 C C . PHE A 1 133 ? 4.599 3.758 4.338 1.00 98.56 133 PHE A C 1
ATOM 1031 O O . PHE A 1 133 ? 4.142 3.726 5.478 1.00 98.56 133 PHE A O 1
ATOM 1038 N N . LEU A 1 134 ? 5.780 3.210 4.037 1.00 98.38 134 LEU A N 1
ATOM 1039 C CA . LEU A 1 134 ? 6.583 2.478 5.024 1.00 98.38 134 LEU A CA 1
ATOM 1040 C C . LEU A 1 134 ? 7.040 3.376 6.186 1.00 98.38 134 LEU A C 1
ATOM 1042 O O . LEU A 1 134 ? 7.011 2.942 7.335 1.00 98.38 134 LEU A O 1
ATOM 1046 N N . LEU A 1 135 ? 7.368 4.645 5.923 1.00 98.12 135 LEU A N 1
ATOM 1047 C CA . LEU A 1 135 ? 7.660 5.635 6.965 1.00 98.12 135 LEU A CA 1
ATOM 1048 C C . LEU A 1 135 ? 6.461 5.879 7.893 1.00 98.12 135 LEU A C 1
ATOM 1050 O O . LEU A 1 135 ? 6.641 6.010 9.103 1.00 98.12 135 LEU A O 1
ATOM 1054 N N . LYS A 1 136 ? 5.240 5.919 7.347 1.00 97.69 136 LYS A N 1
ATOM 1055 C CA . LYS A 1 136 ? 4.006 6.064 8.139 1.00 97.69 136 LYS A CA 1
ATOM 1056 C C . LYS A 1 136 ? 3.727 4.817 8.971 1.00 97.69 136 LYS A C 1
ATOM 1058 O O . LYS A 1 136 ? 3.394 4.934 10.143 1.00 97.69 136 LYS A O 1
ATOM 1063 N N . VAL A 1 137 ? 3.923 3.635 8.390 1.00 97.00 137 VAL A N 1
ATOM 1064 C CA . VAL A 1 137 ? 3.810 2.355 9.099 1.00 97.00 137 VAL A CA 1
ATOM 1065 C C . VAL A 1 137 ? 4.822 2.281 10.251 1.00 97.00 137 VAL A C 1
ATOM 1067 O O . VAL A 1 137 ? 4.444 1.947 11.372 1.00 97.00 137 VAL A O 1
ATOM 1070 N N . ARG A 1 138 ? 6.079 2.687 10.020 1.00 95.88 138 ARG A N 1
ATOM 1071 C CA . ARG A 1 138 ? 7.102 2.811 11.072 1.00 95.88 138 ARG A CA 1
ATOM 1072 C C . ARG A 1 138 ? 6.657 3.753 12.190 1.00 95.88 138 ARG A C 1
ATOM 1074 O O . ARG A 1 138 ? 6.766 3.400 13.358 1.00 95.88 138 ARG A O 1
ATOM 1081 N N . ALA A 1 139 ? 6.144 4.932 11.838 1.00 94.88 139 ALA A N 1
ATOM 1082 C CA . ALA A 1 139 ? 5.680 5.917 12.813 1.00 94.88 139 ALA A CA 1
ATOM 1083 C C . ALA A 1 139 ? 4.487 5.421 13.651 1.00 94.88 139 ALA A C 1
ATOM 1085 O O . ALA A 1 139 ? 4.346 5.833 14.800 1.00 94.88 139 ALA A O 1
ATOM 1086 N N . HIS A 1 140 ? 3.650 4.539 13.095 1.00 92.25 140 HIS A N 1
ATOM 1087 C CA . HIS A 1 140 ? 2.501 3.960 13.792 1.00 92.25 140 HIS A CA 1
ATOM 1088 C C . HIS A 1 140 ? 2.891 2.851 14.787 1.00 92.25 140 HIS A C 1
ATOM 1090 O O . HIS A 1 140 ? 2.235 2.678 15.813 1.00 92.25 140 HIS A O 1
ATOM 1096 N N . GLY A 1 141 ? 3.970 2.112 14.507 1.00 88.12 141 GLY A N 1
ATOM 1097 C CA . GLY A 1 141 ? 4.459 1.026 15.360 1.00 88.12 141 GLY A CA 1
ATOM 1098 C C . GLY A 1 141 ? 3.538 -0.203 15.396 1.00 88.12 141 GLY A C 1
ATOM 1099 O O . GLY A 1 141 ? 2.716 -0.413 14.510 1.00 88.12 141 GLY A O 1
ATOM 1100 N N . GLY A 1 142 ? 3.708 -1.060 16.411 1.00 81.19 142 GLY A N 1
ATOM 1101 C CA . GLY A 1 142 ? 2.828 -2.220 16.650 1.00 81.19 142 GLY A CA 1
ATOM 1102 C C . GLY A 1 142 ? 2.997 -3.406 15.688 1.00 81.19 142 GLY A C 1
ATOM 1103 O O . GLY A 1 142 ? 2.167 -4.312 15.677 1.00 81.19 142 GLY A O 1
ATOM 1104 N N . LEU A 1 143 ? 4.060 -3.418 14.883 1.00 81.44 143 LEU A N 1
ATOM 1105 C CA . LEU A 1 143 ? 4.320 -4.462 13.891 1.00 81.44 143 LEU A CA 1
ATOM 1106 C C . LEU A 1 143 ? 5.079 -5.650 14.482 1.00 81.44 143 LEU A C 1
ATOM 1108 O O . LEU A 1 143 ? 5.801 -5.528 15.471 1.00 81.44 143 LEU A O 1
ATOM 1112 N N . GLN A 1 144 ? 4.987 -6.790 13.796 1.00 86.50 144 GLN A N 1
ATOM 1113 C CA . GLN A 1 144 ? 5.886 -7.914 14.041 1.00 86.50 144 GLN A CA 1
ATOM 1114 C C . GLN A 1 144 ? 7.352 -7.501 13.834 1.00 86.50 144 GLN A C 1
ATOM 1116 O O . GLN A 1 144 ? 7.668 -6.765 12.898 1.00 86.50 144 GLN A O 1
ATOM 1121 N N . GLU A 1 145 ? 8.249 -8.019 14.674 1.00 86.62 145 GLU A N 1
ATOM 1122 C CA . GLU A 1 145 ? 9.669 -7.631 14.722 1.00 86.62 145 GLU A CA 1
ATOM 1123 C C . GLU A 1 145 ? 10.402 -7.799 13.378 1.00 86.62 145 GLU A C 1
ATOM 1125 O O . GLU A 1 145 ? 11.154 -6.915 12.960 1.00 86.62 145 GLU A O 1
ATOM 1130 N N . ASP A 1 146 ? 10.129 -8.892 12.655 1.00 92.38 146 ASP A N 1
ATOM 1131 C CA . ASP A 1 146 ? 10.661 -9.119 11.302 1.00 92.38 146 ASP A CA 1
ATOM 1132 C C . ASP A 1 146 ? 10.243 -8.001 10.335 1.00 92.38 146 ASP A C 1
ATOM 1134 O O . ASP A 1 146 ? 11.063 -7.453 9.596 1.00 92.38 146 ASP A O 1
ATOM 1138 N N . LEU A 1 147 ? 8.969 -7.608 10.383 1.00 92.88 147 LEU A N 1
ATOM 1139 C CA . LEU A 1 147 ? 8.420 -6.591 9.497 1.00 92.88 147 LEU A CA 1
ATOM 1140 C C . LEU A 1 147 ? 9.005 -5.211 9.811 1.00 92.88 147 LEU A C 1
ATOM 1142 O O . LEU A 1 147 ? 9.402 -4.501 8.890 1.00 92.88 147 LEU A O 1
ATOM 1146 N N . ALA A 1 148 ? 9.120 -4.866 11.095 1.00 93.69 148 ALA A N 1
ATOM 1147 C CA . ALA A 1 148 ? 9.771 -3.636 11.536 1.00 93.69 148 ALA A CA 1
ATOM 1148 C C . ALA A 1 148 ? 11.229 -3.569 11.049 1.00 93.69 148 ALA A C 1
ATOM 1150 O O . ALA A 1 148 ? 11.630 -2.589 10.430 1.00 93.69 148 ALA A O 1
ATOM 1151 N N . THR A 1 149 ? 11.992 -4.653 11.218 1.00 95.12 149 THR A N 1
ATOM 1152 C CA . THR A 1 149 ? 13.390 -4.735 10.760 1.00 95.12 149 THR A CA 1
ATOM 1153 C C . THR A 1 149 ? 13.518 -4.531 9.250 1.00 95.12 149 THR A C 1
ATOM 1155 O O . THR A 1 149 ? 14.429 -3.844 8.786 1.00 95.12 149 THR A O 1
ATOM 1158 N N . ARG A 1 150 ? 12.620 -5.131 8.459 1.00 96.38 150 ARG A N 1
ATOM 1159 C CA . ARG A 1 150 ? 12.612 -4.958 6.999 1.00 96.38 150 ARG A CA 1
ATOM 1160 C C . ARG A 1 150 ? 12.258 -3.532 6.589 1.00 96.38 150 ARG A C 1
ATOM 1162 O O . ARG A 1 150 ? 12.803 -3.055 5.600 1.00 96.38 150 ARG A O 1
ATOM 1169 N N . ILE A 1 151 ? 11.377 -2.869 7.336 1.00 96.50 151 ILE A N 1
ATOM 1170 C CA . ILE A 1 151 ? 11.016 -1.471 7.094 1.00 96.50 151 ILE A CA 1
ATOM 1171 C C . ILE A 1 151 ? 12.201 -0.553 7.352 1.00 96.50 151 ILE A C 1
ATOM 1173 O O . ILE A 1 151 ? 12.493 0.245 6.472 1.00 96.50 151 ILE A O 1
ATOM 1177 N N . GLU A 1 152 ? 12.903 -0.690 8.482 1.00 95.38 152 GLU A N 1
ATOM 1178 C CA . GLU A 1 152 ? 14.077 0.153 8.772 1.00 95.38 152 GLU A CA 1
ATOM 1179 C C . GLU A 1 152 ? 15.104 0.068 7.641 1.00 95.38 152 GLU A C 1
ATOM 1181 O O . GLU A 1 152 ? 15.473 1.078 7.052 1.00 95.38 152 GLU A O 1
ATOM 1186 N N . ARG A 1 153 ? 15.447 -1.152 7.208 1.00 94.75 153 ARG A N 1
ATOM 1187 C CA . ARG A 1 153 ? 16.377 -1.354 6.082 1.00 94.75 153 ARG A CA 1
ATOM 1188 C C . ARG A 1 153 ? 15.907 -0.746 4.761 1.00 94.75 153 ARG A C 1
ATOM 1190 O O . ARG A 1 153 ? 16.732 -0.533 3.883 1.00 94.75 153 ARG A O 1
ATOM 1197 N N . ALA A 1 154 ? 14.600 -0.585 4.571 1.00 93.56 154 ALA A N 1
ATOM 1198 C CA . ALA A 1 154 ? 14.036 -0.068 3.333 1.00 93.56 154 ALA A CA 1
ATOM 1199 C C . ALA A 1 154 ? 14.006 1.467 3.288 1.00 93.56 154 ALA A C 1
ATOM 1201 O O . ALA A 1 154 ? 13.944 2.024 2.193 1.00 93.56 154 ALA A O 1
ATOM 1202 N N . VAL A 1 155 ? 13.989 2.139 4.444 1.00 91.75 155 VAL A N 1
ATOM 1203 C CA . VAL A 1 155 ? 13.815 3.599 4.544 1.00 91.75 155 VAL A CA 1
ATOM 1204 C C . VAL A 1 155 ? 15.057 4.349 5.040 1.00 91.75 155 VAL A C 1
ATOM 1206 O O . VAL A 1 155 ? 15.044 5.580 4.989 1.00 91.75 155 VAL A O 1
ATOM 1209 N N . ASP A 1 156 ? 16.082 3.632 5.506 1.00 80.69 156 ASP A N 1
ATOM 1210 C CA . ASP A 1 156 ? 17.414 4.153 5.858 1.00 80.69 156 ASP A CA 1
ATOM 1211 C C . ASP A 1 156 ? 18.348 4.239 4.635 1.00 80.69 156 ASP A C 1
ATOM 1213 O O . ASP A 1 156 ? 19.069 5.260 4.520 1.00 80.69 156 ASP A O 1
#

Sequence (156 aa):
MLKSILVAVALCGLPLRAQDTPQRPATLESAVARSIEILLDVQEGEAKDQWPYEGVYRYPRREIPIGYRCGGTSIAATALLETPGHDSDPRRLAAVERATRFVLSCLEHPLLSSDFRGTYDVRGWGHAYALTFLLKVRAHGGLQEDLATRIERAVD

Radius of gyration: 22.35 Å; chains: 1; bounding box: 53×29×81 Å

pLDDT: mean 86.25, std 16.9, range [35.75, 98.62]

Foldseek 3Di:
DDDDDDPDPPPDDDPPPPDPDPDDPQDPVRVLVVLLVVLLVPQDDPLSQWDFQQDPDADDPRHRQLLRGQLRLLVSLLSLLPPPPNVVDPSSVVRNLSNLVVNLVSLVDPRADCDDPDDDRSNVVSLVSSLVSLVSVLVSDPDDPVSNVSSVVSND

Secondary structure (DSSP, 8-state):
----------------PPPPP---PPPHHHHHHHHHHHHHHT-BTTTT-B-----S---STTPPPHHHHHHHHHHHHHHHHHSTTGGG-HHHHHHHHHHHHHHHHHHT-TT--SS--SSS--HHHHHHHHHHHHHHHHHH----HHHHHHHHHHH-